Protein AF-A0ABD2XKT9-F1 (afdb_monomer_lite)

Sequence (147 aa):
MKPIPGETVQSILRGPANAGHIREMSQFLRRKIDVWADDRVILFDSGRQPLQPRLDLVHEKVAGSSGRLGHFTLLDGSEPRNPEADRRPNNCAFDCVSDQTGYPAPILRQIVAQRMLVKLYHARLRGRDYQFQCSRCKPTTKLYALN

Organism: NCBI:txid54128

Foldseek 3Di:
DDDDPPVVLCCLQPNADDLLLQQLLCVVQLAWEFEDEPNDGQHTDDPDDRPDYHAYKYFDDDPPDDDDRDAIDGPVRHFQPPPLAPPDPNQRVLSSVCSVPVDRSNVSSVSSSVVVVVVCVVCVVVVHDDDPDSPPDPDPDDPDDDD

Structure (mmCIF, N/CA/C/O backbone):
data_AF-A0ABD2XKT9-F1
#
_entry.id   AF-A0ABD2XKT9-F1
#
loop_
_atom_site.group_PDB
_atom_site.id
_atom_site.type_symbol
_atom_site.label_atom_id
_atom_site.label_alt_id
_atom_site.label_comp_id
_atom_site.label_asym_id
_atom_site.label_entity_id
_atom_site.label_seq_id
_atom_site.pdbx_PDB_ins_code
_atom_site.Cartn_x
_atom_site.Cartn_y
_atom_site.Cartn_z
_atom_site.occupancy
_atom_site.B_iso_or_equiv
_atom_site.auth_seq_id
_atom_site.auth_comp_id
_atom_site.auth_asym_id
_atom_site.auth_atom_id
_atom_site.pdbx_PDB_model_num
ATOM 1 N N . MET A 1 1 ? -10.474 4.554 29.998 1.00 61.12 1 MET A N 1
ATOM 2 C CA . MET A 1 1 ? -10.220 4.028 28.635 1.00 61.12 1 MET A CA 1
ATOM 3 C C . MET A 1 1 ? -8.724 3.769 28.495 1.00 61.12 1 MET A C 1
ATOM 5 O O . MET A 1 1 ? -7.959 4.685 28.758 1.00 61.12 1 MET A O 1
ATOM 9 N N . LYS A 1 2 ? -8.283 2.544 28.170 1.00 64.31 2 LYS A N 1
ATOM 10 C CA . LYS A 1 2 ? -6.841 2.248 28.037 1.00 64.31 2 LYS A CA 1
ATOM 11 C C . LYS A 1 2 ? -6.286 2.920 26.763 1.00 64.31 2 LYS A C 1
ATOM 13 O O . LYS A 1 2 ? -6.964 2.827 25.734 1.00 64.31 2 LYS A O 1
ATOM 18 N N . PRO A 1 3 ? -5.095 3.542 26.780 1.00 69.81 3 PRO A N 1
ATOM 19 C CA . PRO A 1 3 ? -4.488 4.124 25.579 1.00 69.81 3 PRO A CA 1
ATOM 20 C C . PRO A 1 3 ? -4.283 3.067 24.478 1.00 69.81 3 PRO A C 1
ATOM 22 O O . PRO A 1 3 ? -4.293 1.861 24.754 1.00 69.81 3 PRO A O 1
ATOM 25 N N . ILE A 1 4 ? -4.150 3.507 23.221 1.00 71.19 4 ILE A N 1
ATOM 26 C CA . ILE A 1 4 ? -3.705 2.624 22.132 1.00 71.19 4 ILE A CA 1
ATOM 27 C C . ILE A 1 4 ? -2.262 2.206 22.460 1.00 71.19 4 ILE A C 1
ATOM 29 O O . ILE A 1 4 ? -1.462 3.089 22.776 1.00 71.19 4 ILE A O 1
ATOM 33 N N . PRO A 1 5 ? -1.908 0.909 22.404 1.00 76.06 5 PRO A N 1
ATOM 34 C CA . PRO A 1 5 ? -0.543 0.477 22.680 1.00 76.06 5 PRO A CA 1
ATOM 35 C C . PRO A 1 5 ? 0.460 1.212 21.785 1.00 76.06 5 PRO A C 1
ATOM 37 O O . PRO A 1 5 ? 0.285 1.264 20.564 1.00 76.06 5 PRO A O 1
ATOM 40 N N . GLY A 1 6 ? 1.524 1.755 22.383 1.00 74.06 6 GLY A N 1
ATOM 41 C CA . GLY A 1 6 ? 2.554 2.499 21.651 1.00 74.06 6 GLY A CA 1
ATOM 42 C C . GLY A 1 6 ? 3.177 1.680 20.518 1.00 74.06 6 GLY A C 1
ATOM 43 O O . GLY A 1 6 ? 3.422 2.210 19.440 1.00 74.06 6 GLY A O 1
ATOM 44 N N . GLU A 1 7 ? 3.322 0.369 20.706 1.00 73.19 7 GLU A N 1
ATOM 45 C CA . GLU A 1 7 ? 3.809 -0.566 19.685 1.00 73.19 7 GLU A CA 1
ATOM 46 C C . GLU A 1 7 ? 2.900 -0.639 18.452 1.00 73.19 7 GLU A C 1
ATOM 48 O O . GLU A 1 7 ? 3.386 -0.703 17.326 1.00 73.19 7 GLU A O 1
ATOM 53 N N . THR A 1 8 ? 1.575 -0.569 18.635 1.00 76.06 8 THR A N 1
ATOM 54 C CA . THR A 1 8 ? 0.620 -0.532 17.515 1.00 76.06 8 THR A CA 1
ATOM 55 C C . THR A 1 8 ? 0.766 0.766 16.728 1.00 76.06 8 THR A C 1
ATOM 57 O O . THR A 1 8 ? 0.789 0.749 15.500 1.00 76.06 8 THR A O 1
ATOM 60 N N . VAL A 1 9 ? 0.924 1.892 17.430 1.00 80.44 9 VAL A N 1
ATOM 61 C CA . VAL A 1 9 ? 1.145 3.201 16.802 1.00 80.44 9 VAL A CA 1
ATOM 62 C C . VAL A 1 9 ? 2.473 3.219 16.038 1.00 80.44 9 VAL A C 1
ATOM 64 O O . VAL A 1 9 ? 2.507 3.632 14.881 1.00 80.44 9 VAL A O 1
ATOM 67 N N . GLN A 1 10 ? 3.552 2.707 16.636 1.00 78.56 10 GLN A N 1
ATOM 68 C CA . GLN A 1 10 ? 4.860 2.604 15.981 1.00 78.56 10 GLN A CA 1
ATOM 69 C C . GLN A 1 10 ? 4.830 1.667 14.771 1.00 78.56 10 GLN A C 1
ATOM 71 O O . GLN A 1 10 ? 5.398 1.997 13.732 1.00 78.56 10 GLN A O 1
ATOM 76 N N . SER A 1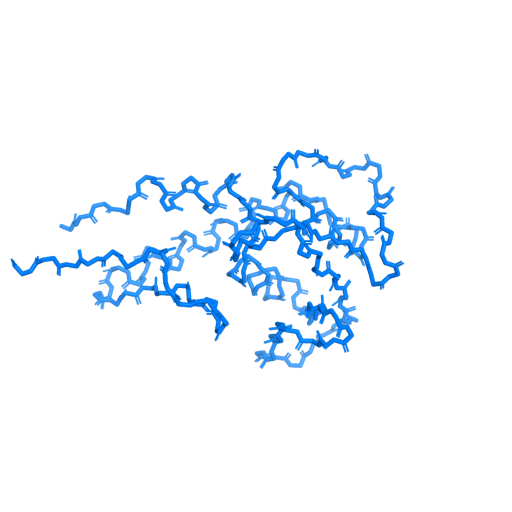 11 ? 4.122 0.539 14.863 1.00 79.00 11 SER A N 1
ATOM 77 C CA . SER A 1 11 ? 3.949 -0.388 13.742 1.00 79.00 11 SER A CA 1
ATOM 78 C C . SER A 1 11 ? 3.241 0.273 12.556 1.00 79.00 11 SER A C 1
ATOM 80 O O . SER A 1 11 ? 3.699 0.113 11.429 1.00 79.00 11 SER A O 1
ATOM 82 N N . ILE A 1 12 ? 2.196 1.072 12.798 1.00 84.56 12 ILE A N 1
ATOM 83 C CA . ILE A 1 12 ? 1.482 1.817 11.745 1.00 84.56 12 ILE A CA 1
ATOM 84 C C . ILE A 1 12 ? 2.366 2.917 11.140 1.00 84.56 12 ILE A C 1
ATOM 86 O O . ILE A 1 12 ? 2.382 3.128 9.932 1.00 84.56 12 ILE A O 1
ATOM 90 N N . LEU A 1 13 ? 3.116 3.646 11.967 1.00 84.69 13 LEU A N 1
ATOM 91 C CA . LEU A 1 13 ? 3.897 4.788 11.486 1.00 84.69 13 LEU A CA 1
ATOM 92 C C . LEU A 1 13 ? 5.193 4.367 10.786 1.00 84.69 13 LEU A C 1
ATOM 94 O O . LEU A 1 13 ? 5.592 4.983 9.799 1.00 84.69 13 LEU A O 1
ATOM 98 N N . ARG A 1 14 ? 5.880 3.339 11.292 1.00 80.25 14 ARG A N 1
ATOM 99 C CA . ARG A 1 14 ? 7.282 3.027 10.946 1.00 80.25 14 ARG A CA 1
ATOM 100 C C . ARG A 1 14 ? 7.546 1.545 10.659 1.00 80.25 14 ARG A C 1
ATOM 102 O O . ARG A 1 14 ? 8.625 1.199 10.182 1.00 80.25 14 ARG A O 1
ATOM 109 N N . GLY A 1 15 ? 6.582 0.669 10.938 1.00 81.12 15 GLY A N 1
ATOM 110 C CA . GLY A 1 15 ? 6.702 -0.763 10.675 1.00 81.12 15 GLY A CA 1
ATOM 111 C C . GLY A 1 15 ? 6.533 -1.133 9.196 1.00 81.12 15 GLY A C 1
ATOM 112 O O . GLY A 1 15 ? 6.178 -0.273 8.382 1.00 81.12 15 GLY A O 1
ATOM 113 N N . PRO A 1 16 ? 6.782 -2.408 8.837 1.00 79.69 16 PRO A N 1
ATOM 114 C CA . PRO A 1 16 ? 6.486 -2.955 7.513 1.00 79.69 16 PRO A CA 1
ATOM 115 C C . PRO A 1 16 ? 5.054 -2.654 7.084 1.00 79.69 16 PRO A C 1
ATOM 117 O O . PRO A 1 16 ? 4.115 -2.807 7.875 1.00 79.69 16 PRO A O 1
ATOM 120 N N . ALA A 1 17 ? 4.885 -2.261 5.820 1.00 80.69 17 ALA A N 1
ATOM 121 C CA . ALA A 1 17 ? 3.562 -2.140 5.235 1.00 80.69 17 ALA A CA 1
ATOM 122 C C . ALA A 1 17 ? 2.844 -3.493 5.327 1.00 80.69 17 ALA A C 1
ATOM 124 O O . ALA A 1 17 ? 3.367 -4.540 4.950 1.00 80.69 17 ALA A O 1
ATOM 125 N N . ASN A 1 18 ? 1.632 -3.461 5.868 1.00 80.12 18 ASN A N 1
ATOM 126 C CA . ASN A 1 18 ? 0.792 -4.639 6.036 1.00 80.12 18 ASN A CA 1
ATOM 127 C C . ASN A 1 18 ? -0.501 -4.512 5.222 1.00 80.12 18 ASN A C 1
ATOM 129 O O . ASN A 1 18 ? -0.783 -3.462 4.648 1.00 80.12 18 ASN A O 1
ATOM 133 N N . ALA A 1 19 ? -1.325 -5.561 5.221 1.00 80.12 19 ALA A N 1
ATOM 134 C CA . ALA A 1 19 ? -2.615 -5.576 4.527 1.00 80.12 19 ALA A CA 1
ATOM 135 C C . ALA A 1 19 ? -3.519 -4.367 4.855 1.00 80.12 19 ALA A C 1
ATOM 137 O O . ALA A 1 19 ? -4.260 -3.893 3.995 1.00 80.12 19 ALA A O 1
ATOM 138 N N . GLY A 1 20 ? -3.443 -3.845 6.085 1.00 82.81 20 GLY A N 1
ATOM 139 C CA . GLY A 1 20 ? -4.149 -2.631 6.490 1.00 82.81 20 GLY A CA 1
ATOM 140 C C . GLY A 1 20 ? -3.673 -1.393 5.734 1.00 82.81 20 GLY A C 1
ATOM 141 O O . GLY A 1 20 ? -4.501 -0.630 5.245 1.00 82.81 20 GLY A O 1
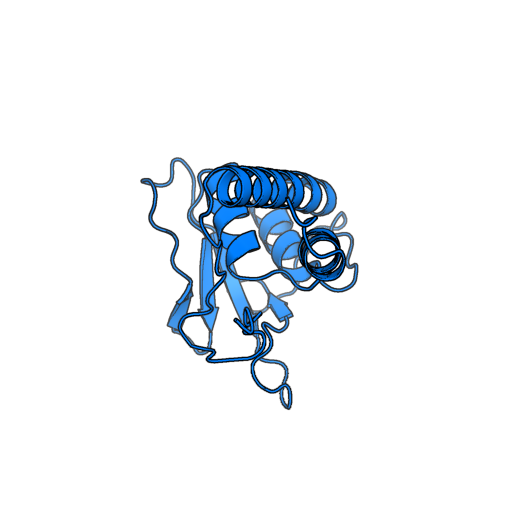ATOM 142 N N . HIS A 1 21 ? -2.360 -1.237 5.568 1.00 87.06 21 HIS A N 1
ATOM 143 C CA . HIS A 1 21 ? -1.781 -0.139 4.792 1.00 87.06 21 HIS A CA 1
ATOM 144 C C . HIS A 1 21 ? -2.187 -0.225 3.318 1.00 87.06 21 HIS A C 1
ATOM 146 O O . HIS A 1 21 ? -2.622 0.776 2.757 1.00 87.06 21 HIS A O 1
ATOM 152 N N . ILE A 1 22 ? -2.121 -1.419 2.710 1.00 85.31 22 ILE A N 1
ATOM 153 C CA . ILE A 1 22 ? -2.532 -1.622 1.309 1.00 85.31 22 ILE A CA 1
ATOM 154 C C . ILE A 1 22 ? -4.007 -1.250 1.108 1.00 85.31 22 ILE A C 1
ATOM 156 O O . ILE A 1 22 ? -4.346 -0.518 0.179 1.00 85.31 22 ILE A O 1
ATOM 160 N N . ARG A 1 23 ? -4.888 -1.686 2.018 1.00 84.94 23 ARG A N 1
ATOM 161 C CA . ARG A 1 23 ? -6.315 -1.337 1.982 1.00 84.94 23 ARG A CA 1
ATOM 162 C C . ARG A 1 23 ? -6.544 0.169 2.100 1.00 84.94 23 ARG A C 1
ATOM 164 O O . ARG A 1 23 ? -7.338 0.734 1.354 1.00 84.94 23 ARG A O 1
ATOM 171 N N . GLU A 1 24 ? -5.870 0.841 3.028 1.00 88.69 24 GLU A N 1
ATOM 172 C CA . GLU A 1 24 ? -6.014 2.293 3.162 1.00 88.69 24 GLU A CA 1
ATOM 173 C C . GLU A 1 24 ? -5.448 3.058 1.961 1.00 88.69 24 GLU A C 1
ATOM 175 O O . GLU A 1 24 ? -6.055 4.053 1.561 1.00 88.69 24 GLU A O 1
ATOM 180 N N . MET A 1 25 ? -4.348 2.589 1.357 1.00 89.94 25 MET A N 1
ATOM 181 C CA . MET A 1 25 ? -3.823 3.145 0.103 1.00 89.94 25 MET A CA 1
ATOM 182 C C . MET A 1 25 ? -4.852 3.027 -1.021 1.00 89.94 25 MET A C 1
ATOM 184 O O . MET A 1 25 ? -5.190 4.035 -1.637 1.00 89.94 25 MET A O 1
ATOM 188 N N . SER A 1 26 ? -5.406 1.829 -1.228 1.00 86.00 26 SER A N 1
ATOM 189 C CA . SER A 1 26 ? -6.473 1.555 -2.204 1.00 86.00 26 SER A CA 1
ATOM 190 C C . SER A 1 26 ? -7.653 2.520 -2.033 1.00 86.00 26 SER A C 1
ATOM 192 O O . SER A 1 26 ? -8.080 3.199 -2.973 1.00 86.00 26 SER A O 1
ATOM 194 N N . GLN A 1 27 ? -8.129 2.680 -0.794 1.00 86.69 27 GLN A N 1
ATOM 195 C CA . GLN A 1 27 ? -9.245 3.573 -0.478 1.00 86.69 27 GLN A CA 1
ATOM 196 C C . GLN A 1 27 ? -8.922 5.052 -0.696 1.00 86.69 27 GLN A C 1
ATOM 198 O O . GLN A 1 27 ? -9.784 5.795 -1.165 1.00 86.69 27 GLN A O 1
ATOM 203 N N . PHE A 1 28 ? -7.720 5.491 -0.319 1.00 89.06 28 PHE A N 1
ATOM 204 C CA . PHE A 1 28 ? -7.284 6.873 -0.497 1.00 89.06 28 PHE A CA 1
ATOM 205 C C . PHE A 1 28 ? -7.139 7.223 -1.982 1.00 89.06 28 PHE A C 1
ATOM 207 O O . PHE A 1 28 ? -7.707 8.215 -2.432 1.00 89.06 28 PHE A O 1
ATOM 214 N N . LEU A 1 29 ? -6.456 6.368 -2.745 1.00 87.75 29 LEU A N 1
ATOM 215 C CA . LEU A 1 29 ? -6.203 6.558 -4.174 1.00 87.75 29 LEU A CA 1
ATOM 216 C C . LEU A 1 29 ? -7.438 6.294 -5.042 1.00 87.75 29 LEU A C 1
ATOM 218 O O . LEU A 1 29 ? -7.446 6.640 -6.220 1.00 87.75 29 LEU A O 1
ATOM 222 N N . ARG A 1 30 ? -8.481 5.669 -4.476 1.00 85.62 30 ARG A N 1
ATOM 223 C CA . ARG A 1 30 ? -9.667 5.184 -5.206 1.00 85.62 30 ARG A CA 1
ATOM 224 C C . ARG A 1 30 ? -9.284 4.275 -6.382 1.00 85.62 30 ARG A C 1
ATOM 226 O O . ARG A 1 30 ? -9.949 4.274 -7.422 1.00 85.62 30 ARG A O 1
ATOM 233 N N . ARG A 1 31 ? -8.213 3.504 -6.187 1.00 84.69 31 ARG A N 1
ATOM 234 C CA . ARG A 1 31 ? -7.626 2.556 -7.136 1.00 84.69 31 ARG A CA 1
ATOM 235 C C . ARG A 1 31 ? -7.571 1.187 -6.488 1.00 84.69 31 ARG A C 1
ATOM 237 O O . ARG A 1 31 ? -7.243 1.071 -5.312 1.00 84.69 31 ARG A O 1
ATOM 244 N N . LYS A 1 32 ? -7.857 0.155 -7.272 1.00 83.19 32 LYS A N 1
ATOM 245 C CA . LYS A 1 32 ? -7.661 -1.225 -6.836 1.00 83.19 32 LYS A CA 1
ATOM 246 C C . LYS A 1 32 ? -6.162 -1.510 -6.753 1.00 83.19 32 LYS A C 1
ATOM 248 O O . LYS A 1 32 ? -5.446 -1.153 -7.685 1.00 83.19 32 LYS A O 1
ATOM 253 N N . ILE A 1 33 ? -5.720 -2.140 -5.667 1.00 84.81 33 ILE A N 1
ATOM 254 C CA . ILE A 1 33 ? -4.342 -2.617 -5.503 1.00 84.81 33 ILE A CA 1
ATOM 255 C C . ILE A 1 33 ? -4.389 -4.134 -5.356 1.00 84.81 33 ILE A C 1
ATOM 257 O O . ILE A 1 33 ? -4.930 -4.635 -4.367 1.00 84.81 33 ILE A O 1
ATOM 261 N N . ASP A 1 34 ? -3.849 -4.841 -6.341 1.00 83.75 34 ASP A N 1
ATOM 262 C CA . ASP A 1 34 ? -3.707 -6.292 -6.316 1.00 83.75 34 ASP A CA 1
ATOM 263 C C . ASP A 1 34 ? -2.303 -6.648 -5.824 1.00 83.75 34 ASP A C 1
ATOM 265 O O . ASP A 1 34 ? -1.304 -6.133 -6.325 1.00 83.75 34 ASP A O 1
ATOM 269 N N . VAL A 1 35 ? -2.229 -7.516 -4.812 1.00 82.06 35 VAL A N 1
ATOM 270 C CA . VAL A 1 35 ? -0.951 -8.041 -4.315 1.00 82.06 35 VAL A CA 1
ATOM 271 C C . VAL A 1 35 ? -0.812 -9.485 -4.758 1.00 82.06 35 VAL A C 1
ATOM 273 O O . VAL A 1 35 ? -1.644 -10.321 -4.399 1.00 82.06 35 VAL A O 1
ATOM 276 N N . TRP A 1 36 ? 0.249 -9.774 -5.493 1.00 79.06 36 TRP A N 1
ATOM 277 C CA . TR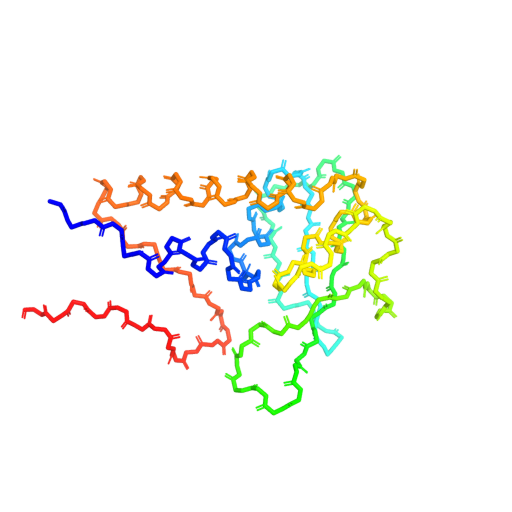P A 1 36 ? 0.573 -11.068 -6.074 1.00 79.06 36 TRP A CA 1
ATOM 278 C C . TRP A 1 36 ? 1.626 -11.787 -5.233 1.00 79.06 36 TRP A C 1
ATOM 280 O O . TRP A 1 36 ? 2.558 -11.164 -4.748 1.00 79.06 36 TRP A O 1
ATOM 290 N N . ALA A 1 37 ? 1.500 -13.097 -5.056 1.00 75.94 37 ALA A N 1
ATOM 291 C CA . ALA A 1 37 ? 2.563 -13.960 -4.550 1.00 75.94 37 ALA A CA 1
ATOM 292 C C . ALA A 1 37 ? 2.449 -15.329 -5.219 1.00 75.94 37 ALA A C 1
ATOM 294 O O . ALA A 1 37 ? 1.354 -15.899 -5.243 1.00 75.94 37 ALA A O 1
ATOM 295 N N . ASP A 1 38 ? 3.566 -15.864 -5.715 1.00 69.56 38 ASP A N 1
ATOM 296 C CA . ASP A 1 38 ? 3.627 -17.179 -6.367 1.00 69.56 38 ASP A CA 1
ATOM 297 C C . ASP A 1 38 ? 2.540 -17.324 -7.471 1.00 69.56 38 ASP A C 1
ATOM 299 O O . ASP A 1 38 ? 1.739 -18.261 -7.449 1.00 69.56 38 ASP A O 1
ATOM 303 N N . ASP A 1 39 ? 2.435 -16.326 -8.364 1.00 67.56 39 ASP A N 1
ATOM 304 C CA . ASP A 1 39 ? 1.439 -16.204 -9.454 1.00 67.56 39 ASP A CA 1
ATOM 305 C C . ASP A 1 39 ? -0.037 -16.146 -9.025 1.00 67.56 39 ASP A C 1
ATOM 307 O O . ASP A 1 39 ? -0.959 -16.348 -9.820 1.00 67.56 39 ASP A O 1
ATOM 311 N N . ARG A 1 40 ? -0.302 -15.853 -7.749 1.00 68.38 40 ARG A N 1
ATOM 312 C CA . ARG A 1 40 ? -1.661 -15.748 -7.205 1.00 68.38 40 ARG A CA 1
ATOM 313 C C . ARG A 1 40 ? -1.882 -14.399 -6.550 1.00 68.38 40 ARG A C 1
ATOM 315 O O . ARG A 1 40 ? -1.076 -13.963 -5.735 1.00 68.38 40 ARG A O 1
ATOM 322 N N . VAL A 1 41 ? -3.034 -13.787 -6.802 1.00 67.19 41 VAL A N 1
ATOM 323 C CA . VAL A 1 41 ? -3.472 -12.619 -6.028 1.00 67.19 41 VAL A CA 1
ATOM 324 C C . VAL A 1 41 ? -3.791 -13.068 -4.596 1.00 67.19 41 VAL A C 1
ATOM 326 O O . VAL A 1 41 ? -4.697 -13.872 -4.369 1.00 67.19 41 VAL A O 1
ATOM 329 N N . ILE A 1 42 ? -3.028 -12.572 -3.622 1.00 68.44 42 ILE A N 1
ATOM 330 C CA . ILE A 1 42 ? -3.153 -12.901 -2.193 1.00 68.44 42 ILE A CA 1
ATOM 331 C C . ILE A 1 42 ? -3.876 -11.826 -1.382 1.00 68.44 42 ILE A C 1
ATOM 333 O O . ILE A 1 42 ? -4.367 -12.113 -0.288 1.00 68.44 42 ILE A O 1
ATOM 337 N N . LEU A 1 43 ? -3.965 -10.603 -1.904 1.00 65.75 43 LEU A N 1
ATOM 338 C CA . LEU A 1 43 ? -4.757 -9.533 -1.317 1.00 65.75 43 LEU A CA 1
ATOM 339 C C . LEU A 1 43 ? -5.537 -8.828 -2.415 1.00 65.75 43 LEU A C 1
ATOM 341 O O . LEU A 1 43 ? -4.970 -8.362 -3.398 1.00 65.75 43 LEU A O 1
ATOM 345 N N . PHE A 1 44 ? -6.845 -8.760 -2.197 1.00 63.34 44 PHE A N 1
ATOM 346 C CA . PHE A 1 44 ? -7.809 -8.133 -3.079 1.00 63.34 44 PHE A CA 1
ATOM 347 C C . PHE A 1 44 ? -8.654 -7.174 -2.241 1.00 63.34 44 PHE A C 1
ATOM 349 O O . PHE A 1 44 ? -9.267 -7.586 -1.252 1.00 63.34 44 PHE A O 1
ATOM 356 N N . ASP A 1 45 ? -8.674 -5.895 -2.611 1.00 57.84 45 ASP A N 1
ATOM 357 C CA . ASP A 1 45 ? -9.607 -4.920 -2.047 1.00 57.84 45 ASP A CA 1
ATOM 358 C C . ASP A 1 45 ? -10.599 -4.481 -3.130 1.00 57.84 45 ASP A C 1
ATOM 360 O O . ASP A 1 45 ? -10.281 -3.683 -4.010 1.00 57.84 45 ASP A O 1
ATOM 364 N N . SER A 1 46 ? -11.814 -5.029 -3.078 1.00 50.16 46 SER A N 1
ATOM 365 C CA . SER A 1 46 ? -12.946 -4.636 -3.926 1.00 50.16 46 SER A CA 1
ATOM 366 C C . SER A 1 46 ? -14.032 -3.972 -3.088 1.00 50.16 46 SER A C 1
ATOM 368 O O . SER A 1 46 ? -15.100 -4.535 -2.853 1.00 50.16 46 SER A O 1
ATOM 370 N N . GLY A 1 47 ? -13.754 -2.773 -2.585 1.00 44.81 47 GLY A N 1
ATOM 371 C CA . GLY A 1 47 ? -14.769 -1.982 -1.885 1.00 44.81 47 GLY A CA 1
ATOM 372 C C . GLY A 1 47 ? -15.609 -1.101 -2.813 1.00 44.81 47 GLY A C 1
ATOM 373 O O . GLY A 1 47 ? -16.759 -0.797 -2.506 1.00 44.81 47 GLY A O 1
ATOM 374 N N . ARG A 1 48 ? -15.040 -0.649 -3.937 1.00 53.59 48 ARG A N 1
ATOM 375 C CA . ARG A 1 48 ? -15.676 0.254 -4.912 1.00 53.59 48 ARG A CA 1
ATOM 376 C C . ARG A 1 48 ? -15.109 -0.030 -6.301 1.00 53.59 48 ARG A C 1
ATOM 378 O O . ARG A 1 48 ? -13.928 -0.351 -6.401 1.00 53.59 48 ARG A O 1
ATOM 385 N N . GLN A 1 49 ? -15.925 0.100 -7.352 1.00 54.12 49 GLN A N 1
ATOM 386 C CA . GLN A 1 49 ? -15.406 0.104 -8.724 1.00 54.12 49 GLN A CA 1
ATOM 387 C C . GLN A 1 49 ? -14.285 1.152 -8.812 1.00 54.12 49 GLN A C 1
ATOM 389 O O . GLN A 1 49 ? -14.500 2.295 -8.388 1.00 54.12 49 GLN A O 1
ATOM 394 N N . PRO A 1 50 ? -13.080 0.769 -9.261 1.00 58.19 50 PRO A N 1
ATOM 395 C CA . PRO A 1 50 ? -11.964 1.693 -9.289 1.00 58.19 50 PRO A CA 1
ATOM 396 C C . PRO A 1 50 ? -12.278 2.794 -10.306 1.00 58.19 50 PRO A C 1
ATOM 398 O O . PRO A 1 50 ? -12.662 2.512 -11.436 1.00 58.19 50 PRO A O 1
ATOM 401 N N . LEU A 1 51 ? -12.142 4.058 -9.895 1.00 59.69 51 LEU A N 1
ATOM 402 C CA . LEU A 1 51 ? -12.312 5.192 -10.817 1.00 59.69 51 LEU A CA 1
ATOM 403 C C . LEU A 1 51 ? -11.101 5.379 -11.738 1.00 59.69 51 LEU A C 1
ATOM 405 O O . LEU A 1 51 ? -11.120 6.221 -12.630 1.00 59.69 51 LEU A O 1
ATOM 409 N N . GLN A 1 52 ? -10.019 4.659 -11.460 1.00 67.44 52 GLN A N 1
ATOM 410 C CA . GLN A 1 52 ? -8.717 4.821 -12.083 1.00 67.44 52 GLN A CA 1
ATOM 411 C C . GLN A 1 52 ? -8.064 3.447 -12.305 1.00 67.44 52 GLN A C 1
ATOM 413 O O . GLN A 1 52 ? -8.528 2.464 -11.721 1.00 67.44 52 GLN A O 1
ATOM 418 N N . PRO A 1 53 ? -7.009 3.353 -13.136 1.00 72.06 53 PRO A N 1
ATOM 419 C CA . PRO A 1 53 ? -6.337 2.088 -13.420 1.00 72.06 53 PRO A CA 1
ATOM 420 C C . PRO A 1 53 ? -5.897 1.353 -12.149 1.00 72.06 53 PRO A C 1
ATOM 422 O O . PRO A 1 53 ? -5.568 1.977 -11.133 1.00 72.06 53 PRO A O 1
ATOM 425 N N . ARG A 1 54 ? -5.914 0.018 -12.208 1.00 75.44 54 ARG A N 1
ATOM 426 C CA . ARG A 1 54 ? -5.438 -0.843 -11.117 1.00 75.44 54 ARG A CA 1
ATOM 427 C C . ARG A 1 54 ? -3.927 -0.695 -10.922 1.00 75.44 54 ARG A C 1
ATOM 429 O O . ARG A 1 54 ? -3.222 -0.344 -11.863 1.00 75.44 54 ARG A O 1
ATOM 436 N N . LEU A 1 55 ? -3.471 -0.983 -9.710 1.00 75.25 55 LEU A N 1
ATOM 437 C CA . LEU A 1 55 ? -2.064 -1.066 -9.340 1.00 75.25 55 LEU A CA 1
ATOM 438 C C . LEU A 1 55 ? -1.738 -2.511 -8.982 1.00 75.25 55 LEU A C 1
ATOM 440 O O . LEU A 1 55 ? -2.522 -3.163 -8.288 1.00 75.25 55 LEU A O 1
ATOM 444 N N . ASP A 1 56 ? -0.581 -2.980 -9.419 1.00 78.75 56 ASP A N 1
ATOM 445 C CA . ASP A 1 56 ? -0.141 -4.356 -9.220 1.00 78.75 56 ASP A CA 1
ATOM 446 C C . ASP A 1 56 ? 1.166 -4.356 -8.411 1.00 78.75 56 ASP A C 1
ATOM 448 O O . ASP A 1 56 ? 2.123 -3.661 -8.755 1.00 78.75 56 ASP A O 1
ATOM 452 N N . LEU A 1 57 ? 1.193 -5.105 -7.306 1.00 78.00 57 LEU A N 1
ATOM 453 C CA . LEU A 1 57 ? 2.354 -5.273 -6.426 1.00 78.00 57 LEU A CA 1
ATOM 454 C C . LEU A 1 57 ? 2.707 -6.753 -6.324 1.00 78.00 57 LEU A C 1
ATOM 456 O O . LEU A 1 57 ? 1.812 -7.574 -6.133 1.00 78.00 57 LEU A O 1
ATOM 460 N N . VAL A 1 58 ? 3.988 -7.100 -6.353 1.00 75.88 58 VAL A N 1
ATOM 461 C CA . VAL A 1 58 ? 4.453 -8.456 -6.036 1.00 75.88 58 VAL A CA 1
ATOM 462 C C . VAL A 1 58 ? 4.958 -8.483 -4.603 1.00 75.88 58 VAL A C 1
ATOM 464 O O . VAL A 1 58 ? 5.666 -7.590 -4.150 1.00 75.88 58 VAL A O 1
ATOM 467 N N . HIS A 1 59 ? 4.529 -9.496 -3.861 1.00 68.31 59 HIS A N 1
ATOM 468 C CA . HIS A 1 59 ? 4.953 -9.782 -2.505 1.00 68.31 59 HIS A CA 1
ATOM 469 C C . HIS A 1 59 ? 5.993 -10.895 -2.531 1.00 68.31 59 HIS A C 1
ATOM 471 O O . HIS A 1 59 ? 5.675 -12.060 -2.777 1.00 68.31 59 HIS A O 1
ATOM 477 N N . GLU A 1 60 ? 7.232 -10.538 -2.219 1.00 61.28 60 GLU A N 1
ATOM 478 C CA . GLU A 1 60 ? 8.315 -11.498 -2.084 1.00 61.28 60 GLU A CA 1
ATOM 479 C C . GLU A 1 60 ? 8.419 -11.956 -0.627 1.00 61.28 60 GLU A C 1
ATOM 481 O O . GLU A 1 60 ? 8.664 -11.181 0.310 1.00 61.28 60 GLU A O 1
ATOM 486 N N . LYS A 1 61 ? 8.236 -13.263 -0.410 1.00 57.72 61 LYS A N 1
ATOM 487 C CA . LYS A 1 61 ? 8.598 -13.881 0.866 1.00 57.72 61 LYS A CA 1
ATOM 488 C C . LYS A 1 61 ? 10.116 -13.841 0.986 1.00 57.72 61 LYS A C 1
ATOM 490 O O . LYS A 1 61 ? 10.813 -14.494 0.217 1.00 57.72 61 LYS A O 1
ATOM 495 N N . VAL A 1 62 ? 10.631 -13.150 2.000 1.00 51.69 62 VAL A N 1
ATOM 496 C CA . VAL A 1 62 ? 12.050 -13.264 2.350 1.00 51.69 62 VAL A CA 1
ATOM 497 C C . VAL A 1 62 ? 12.296 -14.705 2.797 1.00 51.69 62 VAL A C 1
ATOM 499 O O . VAL A 1 62 ? 11.707 -15.151 3.792 1.00 51.69 62 VAL A O 1
ATOM 502 N N . ALA A 1 63 ? 13.127 -15.436 2.049 1.00 40.19 63 ALA A N 1
ATOM 503 C CA . ALA A 1 63 ? 13.510 -16.807 2.365 1.00 40.19 63 ALA A CA 1
ATOM 504 C C . ALA A 1 63 ? 14.015 -16.892 3.818 1.00 40.19 63 ALA A C 1
ATOM 506 O O . ALA A 1 63 ? 14.848 -16.097 4.246 1.00 40.19 63 ALA A O 1
ATOM 507 N N . GLY A 1 64 ? 13.460 -17.821 4.601 1.00 43.62 64 GLY A N 1
ATOM 508 C CA . GLY A 1 64 ? 13.802 -18.000 6.018 1.00 43.62 64 GLY A CA 1
ATOM 509 C C . GLY A 1 64 ? 13.019 -17.135 7.019 1.00 43.62 64 GLY A C 1
ATOM 510 O O . GLY A 1 64 ? 13.184 -17.323 8.223 1.00 43.62 64 GLY A O 1
ATOM 511 N N . SER A 1 65 ? 12.131 -16.232 6.580 1.00 41.81 65 SER A N 1
ATOM 512 C CA . SER A 1 65 ? 11.266 -15.472 7.495 1.00 41.81 65 SER A CA 1
ATOM 513 C C . SER A 1 65 ? 9.923 -16.179 7.732 1.00 41.81 65 SER A C 1
ATOM 515 O O . SER A 1 65 ? 9.125 -16.408 6.821 1.00 41.81 65 SER A O 1
ATOM 517 N N . SER A 1 66 ? 9.653 -16.551 8.983 1.00 37.50 66 SER A N 1
ATOM 518 C CA . SER A 1 66 ? 8.409 -17.196 9.406 1.00 37.50 66 SER A CA 1
ATOM 519 C C . SER A 1 66 ? 7.229 -16.211 9.369 1.00 37.50 66 SER A C 1
ATOM 521 O O . SER A 1 66 ? 6.895 -15.550 10.348 1.00 37.50 66 SER A O 1
ATOM 523 N N . GLY A 1 67 ? 6.581 -16.092 8.208 1.00 41.47 67 GLY A N 1
ATOM 524 C CA . GLY A 1 67 ? 5.237 -15.512 8.089 1.00 41.47 67 GLY A CA 1
ATOM 525 C C . GLY A 1 67 ? 5.125 -13.987 8.206 1.00 41.47 67 GLY A C 1
ATOM 526 O O . GLY A 1 67 ? 4.017 -13.481 8.391 1.00 41.47 67 GLY A O 1
ATOM 527 N N . ARG A 1 68 ? 6.226 -13.235 8.087 1.00 46.56 68 ARG A N 1
ATOM 528 C CA . ARG A 1 68 ? 6.172 -11.766 8.000 1.00 46.56 68 ARG A CA 1
ATOM 529 C C . ARG A 1 68 ? 5.894 -11.338 6.557 1.00 46.56 68 ARG A C 1
ATOM 531 O O . ARG A 1 68 ? 6.420 -11.932 5.620 1.00 46.56 68 ARG A O 1
ATOM 538 N N . LEU A 1 69 ? 5.063 -10.308 6.378 1.00 54.25 69 LEU A N 1
ATOM 539 C CA . LEU A 1 69 ? 4.942 -9.621 5.090 1.00 54.25 69 LEU A CA 1
ATOM 540 C C . LEU A 1 69 ? 6.326 -9.038 4.756 1.00 54.25 69 LEU A C 1
ATOM 542 O O . LEU A 1 69 ? 6.780 -8.115 5.423 1.00 54.25 69 LEU A O 1
ATOM 546 N N . GLY A 1 70 ? 7.022 -9.710 3.838 1.00 65.12 70 GLY A N 1
ATOM 547 C CA . GLY A 1 70 ? 8.342 -9.366 3.313 1.00 65.12 70 GLY A CA 1
ATOM 548 C C . GLY A 1 70 ? 8.386 -8.136 2.403 1.00 65.12 70 GLY A C 1
ATOM 549 O O . GLY A 1 70 ? 7.727 -7.130 2.659 1.00 65.12 70 GLY A O 1
ATOM 550 N N . HIS A 1 71 ? 9.227 -8.221 1.378 1.00 77.56 71 HIS A N 1
ATOM 551 C CA . HIS A 1 71 ? 9.521 -7.138 0.445 1.00 77.56 71 HIS A CA 1
ATOM 552 C C . HIS A 1 71 ? 8.429 -7.010 -0.623 1.00 77.56 71 HIS A C 1
ATOM 554 O O . HIS A 1 71 ? 7.728 -7.981 -0.915 1.00 77.56 71 HIS A O 1
ATOM 560 N N . PHE A 1 72 ? 8.264 -5.808 -1.169 1.00 82.50 72 PHE A N 1
ATOM 561 C CA . PHE A 1 72 ? 7.302 -5.535 -2.231 1.00 82.50 72 PHE A CA 1
ATOM 562 C C . PHE A 1 72 ? 8.028 -4.961 -3.440 1.00 82.50 72 PHE A C 1
ATOM 564 O O . PHE A 1 72 ? 8.810 -4.024 -3.284 1.00 82.50 72 PHE A O 1
ATOM 571 N N . THR A 1 73 ? 7.714 -5.496 -4.612 1.00 83.50 73 THR A N 1
ATOM 572 C CA . THR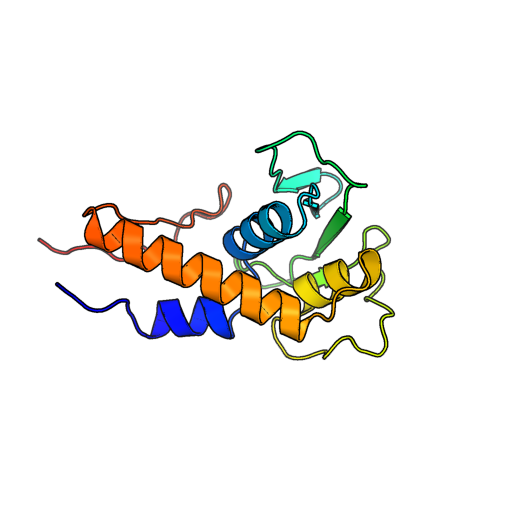 A 1 73 ? 8.250 -5.083 -5.914 1.00 83.50 73 THR A CA 1
ATOM 573 C C . THR A 1 73 ? 7.107 -4.780 -6.890 1.00 83.50 73 THR A C 1
ATOM 575 O O . THR A 1 73 ? 5.921 -4.967 -6.576 1.00 83.50 73 THR A O 1
ATOM 578 N N . LEU A 1 74 ? 7.444 -4.259 -8.071 1.00 84.62 74 LEU A N 1
ATOM 579 C CA . LEU A 1 74 ? 6.497 -4.103 -9.178 1.00 84.62 74 LEU A CA 1
ATOM 580 C C . LEU A 1 74 ? 6.102 -5.474 -9.758 1.00 84.62 74 LEU A C 1
ATOM 582 O O . LEU A 1 74 ? 6.710 -6.494 -9.445 1.00 84.62 74 LEU A O 1
ATOM 586 N N . LEU A 1 75 ? 5.070 -5.512 -10.611 1.00 83.19 75 LEU A N 1
ATOM 587 C CA . LEU A 1 75 ? 4.542 -6.770 -11.164 1.00 83.19 75 LEU A CA 1
ATOM 588 C C . LEU A 1 75 ? 5.583 -7.598 -11.937 1.00 83.19 75 LEU A C 1
ATOM 590 O O . LEU A 1 75 ? 5.502 -8.821 -11.960 1.00 83.19 75 LEU A O 1
ATOM 594 N N . ASP A 1 76 ? 6.559 -6.936 -12.554 1.00 80.44 76 ASP A N 1
ATOM 595 C CA . ASP A 1 76 ? 7.669 -7.567 -13.275 1.00 80.44 76 ASP A CA 1
ATOM 596 C C . ASP A 1 76 ? 8.838 -7.982 -12.357 1.00 80.44 76 ASP A C 1
ATOM 598 O O . ASP A 1 76 ? 9.883 -8.407 -12.846 1.00 80.44 76 ASP A O 1
ATOM 602 N N . GLY A 1 77 ? 8.679 -7.844 -11.037 1.00 78.12 77 GLY A N 1
ATOM 603 C CA . GLY A 1 77 ? 9.714 -8.106 -10.040 1.00 78.12 77 GLY A CA 1
ATOM 604 C C . GLY A 1 77 ? 10.776 -7.009 -9.943 1.00 78.12 77 GLY A C 1
ATOM 605 O O . GLY A 1 77 ? 11.726 -7.153 -9.177 1.00 78.12 77 GLY A O 1
ATOM 606 N N . SER A 1 78 ? 10.652 -5.910 -10.695 1.00 80.56 78 SER A N 1
ATOM 607 C CA . SER A 1 78 ? 11.616 -4.815 -10.613 1.00 80.56 78 SER A CA 1
ATOM 608 C C . SER A 1 78 ? 11.379 -3.922 -9.392 1.00 80.56 78 SER A C 1
ATOM 610 O O . SER A 1 78 ? 10.256 -3.748 -8.908 1.00 80.56 78 SER A O 1
ATOM 612 N N . GLU A 1 79 ? 12.466 -3.344 -8.883 1.00 82.94 79 GLU A N 1
ATOM 613 C CA . GLU A 1 79 ? 12.395 -2.298 -7.863 1.00 82.94 79 GLU A CA 1
ATOM 614 C C . GLU A 1 79 ? 11.771 -1.021 -8.447 1.00 82.94 79 GLU A C 1
ATOM 616 O O . GLU A 1 79 ? 12.017 -0.698 -9.618 1.00 82.94 79 GLU A O 1
ATOM 621 N N . PRO A 1 80 ? 11.026 -0.243 -7.640 1.00 83.25 80 PRO A N 1
ATOM 622 C CA . PRO A 1 80 ? 10.500 1.041 -8.074 1.00 83.25 80 PRO A CA 1
ATOM 623 C C . PRO A 1 80 ? 11.638 1.954 -8.540 1.00 83.25 80 PRO A C 1
ATOM 625 O O . PRO A 1 80 ? 12.687 2.088 -7.893 1.00 83.25 80 PRO A O 1
ATOM 628 N N . ARG A 1 81 ? 11.424 2.582 -9.694 1.00 78.75 81 ARG A N 1
ATOM 629 C CA . ARG A 1 81 ? 12.410 3.426 -10.377 1.00 7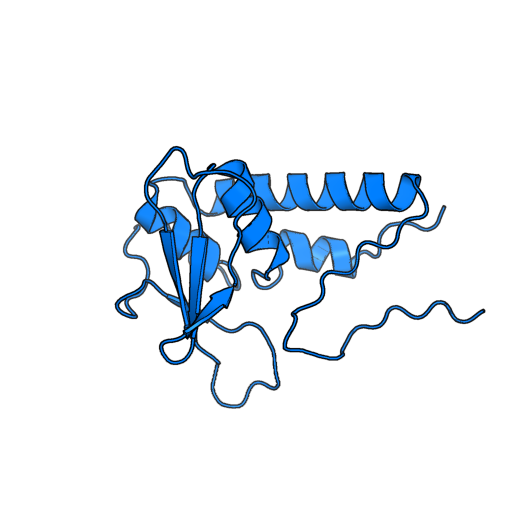8.75 81 ARG A CA 1
ATOM 630 C C . ARG A 1 81 ? 12.296 4.884 -9.966 1.00 78.75 81 ARG A C 1
ATOM 632 O O . ARG A 1 81 ? 13.189 5.661 -10.298 1.00 78.75 81 ARG A O 1
ATOM 639 N N . ASN A 1 82 ? 11.229 5.249 -9.256 1.00 68.62 82 ASN A N 1
ATOM 640 C CA . ASN A 1 82 ? 11.003 6.606 -8.793 1.00 68.62 82 ASN A CA 1
ATOM 641 C C . ASN A 1 82 ? 12.236 7.134 -8.019 1.00 68.62 82 ASN A C 1
ATOM 643 O O . ASN A 1 82 ? 12.553 6.604 -6.953 1.00 68.62 82 ASN A O 1
ATOM 647 N N . PRO A 1 83 ? 12.932 8.174 -8.518 1.00 59.12 83 PRO A N 1
ATOM 648 C CA . PRO A 1 83 ? 14.096 8.751 -7.844 1.00 59.12 83 PRO A CA 1
ATOM 649 C C . PRO A 1 83 ? 13.735 9.437 -6.518 1.00 59.12 83 PRO A C 1
ATOM 651 O O . PRO A 1 83 ? 14.599 9.603 -5.662 1.00 59.12 83 PRO A O 1
ATOM 654 N N . GLU A 1 84 ? 12.463 9.796 -6.327 1.00 56.53 84 GLU A N 1
ATOM 655 C CA . GLU A 1 84 ? 11.911 10.304 -5.067 1.00 56.53 84 GLU A CA 1
ATOM 656 C C . GLU A 1 84 ? 11.443 9.184 -4.123 1.00 56.53 84 GLU A C 1
ATOM 658 O O . GLU A 1 84 ? 10.911 9.466 -3.045 1.00 56.53 84 GLU A O 1
ATOM 663 N N . ALA A 1 85 ? 11.611 7.909 -4.506 1.00 58.47 85 ALA A N 1
ATOM 664 C CA . ALA A 1 85 ? 11.417 6.794 -3.592 1.00 58.47 85 ALA A CA 1
ATOM 665 C C . ALA A 1 85 ? 12.429 6.926 -2.452 1.00 58.47 85 ALA A C 1
ATOM 667 O O . ALA A 1 85 ? 13.623 6.655 -2.583 1.00 58.47 85 ALA A O 1
ATOM 668 N N . ASP A 1 86 ? 11.927 7.370 -1.311 1.00 57.09 86 ASP A N 1
ATOM 669 C CA . ASP A 1 86 ? 12.650 7.394 -0.059 1.00 57.09 86 ASP A CA 1
ATOM 670 C C . ASP A 1 86 ? 12.752 5.935 0.394 1.00 57.09 86 ASP A C 1
ATOM 672 O O . ASP A 1 86 ? 11.861 5.441 1.091 1.00 57.09 86 ASP A O 1
ATOM 676 N N . ARG A 1 87 ? 13.803 5.239 -0.081 1.00 64.25 87 ARG A N 1
ATOM 677 C CA . ARG A 1 87 ? 14.123 3.807 0.133 1.00 64.25 87 ARG A CA 1
ATOM 678 C C . ARG A 1 87 ? 14.438 3.490 1.599 1.00 64.25 87 ARG A C 1
ATOM 680 O O . ARG A 1 87 ? 15.411 2.816 1.940 1.00 64.25 87 ARG A O 1
ATOM 687 N N . ARG A 1 88 ? 13.630 4.026 2.504 1.00 65.44 88 ARG A N 1
ATOM 688 C CA . ARG A 1 88 ? 13.690 3.783 3.930 1.00 65.44 88 ARG A CA 1
ATOM 689 C C . ARG A 1 88 ? 13.287 2.342 4.196 1.00 65.44 88 ARG A C 1
ATOM 691 O O . ARG A 1 88 ? 12.445 1.782 3.484 1.00 65.44 88 ARG A O 1
ATOM 698 N N . PRO A 1 89 ? 13.807 1.758 5.285 1.00 67.56 89 PRO A N 1
ATOM 699 C CA . PRO A 1 89 ? 13.307 0.488 5.773 1.00 67.56 89 PRO A CA 1
ATOM 700 C C . PRO A 1 89 ? 11.779 0.514 5.855 1.00 67.56 89 PRO A C 1
ATOM 702 O O . PRO A 1 89 ? 11.195 1.505 6.302 1.00 67.56 89 PRO A O 1
ATOM 705 N N . ASN A 1 90 ? 11.140 -0.585 5.449 1.00 75.19 90 ASN A N 1
ATOM 706 C CA . ASN A 1 90 ? 9.693 -0.787 5.533 1.00 75.19 90 ASN A CA 1
ATOM 707 C C . ASN A 1 90 ? 8.827 0.092 4.609 1.00 75.19 90 ASN A C 1
ATOM 709 O O . ASN A 1 90 ? 7.616 0.186 4.845 1.00 75.19 90 ASN A O 1
ATOM 713 N N . ASN A 1 91 ? 9.407 0.744 3.595 1.00 82.00 91 ASN A N 1
ATOM 714 C CA . ASN A 1 91 ? 8.670 1.633 2.691 1.00 82.00 91 ASN A CA 1
ATOM 715 C C . ASN A 1 91 ? 8.365 1.051 1.301 1.00 82.00 91 ASN A C 1
ATOM 717 O O . ASN A 1 91 ? 7.550 1.625 0.588 1.00 82.00 91 ASN A O 1
ATOM 721 N N . CYS A 1 92 ? 8.902 -0.125 0.969 1.00 84.25 92 CYS A N 1
ATOM 722 C CA . CYS A 1 92 ? 8.842 -0.724 -0.370 1.00 84.25 92 CYS A CA 1
ATOM 723 C C . CYS A 1 92 ? 7.439 -0.786 -1.003 1.00 84.25 92 CYS A C 1
ATOM 725 O O . CYS A 1 92 ? 7.286 -0.471 -2.179 1.00 84.25 92 CYS A O 1
ATOM 727 N N . ALA A 1 93 ? 6.384 -1.094 -0.238 1.00 86.31 93 ALA A N 1
ATOM 728 C CA . ALA A 1 93 ? 5.015 -1.064 -0.767 1.00 86.31 93 ALA A CA 1
ATOM 729 C C . ALA A 1 93 ? 4.560 0.351 -1.170 1.00 86.31 93 ALA A C 1
ATOM 731 O O . ALA A 1 93 ? 3.883 0.522 -2.181 1.00 86.31 93 ALA A O 1
ATOM 732 N N . PHE A 1 94 ? 4.924 1.367 -0.382 1.00 89.31 94 PHE A N 1
ATOM 733 C CA . PHE A 1 94 ? 4.632 2.766 -0.700 1.00 89.31 94 PHE A CA 1
ATOM 734 C C . PHE A 1 94 ? 5.467 3.243 -1.883 1.00 89.31 94 PHE A C 1
ATOM 736 O O . PHE A 1 94 ? 4.951 3.992 -2.704 1.00 89.31 94 PHE A O 1
ATOM 743 N N . ASP A 1 95 ? 6.713 2.786 -1.996 1.00 87.81 95 ASP A N 1
ATOM 744 C CA . ASP A 1 95 ? 7.597 3.119 -3.114 1.00 87.81 95 ASP A CA 1
ATOM 745 C C . ASP A 1 95 ? 7.078 2.523 -4.435 1.00 87.81 95 ASP A C 1
ATOM 747 O O . ASP A 1 95 ? 7.011 3.225 -5.440 1.00 87.81 95 ASP A O 1
ATOM 751 N N . CYS A 1 96 ? 6.597 1.276 -4.428 1.00 88.44 96 CYS A N 1
ATOM 752 C CA . CYS A 1 96 ? 5.976 0.650 -5.602 1.00 88.44 96 CYS A CA 1
ATOM 753 C C . CYS A 1 96 ? 4.673 1.343 -6.027 1.00 88.44 96 CYS A C 1
ATOM 755 O O . CYS A 1 96 ? 4.425 1.548 -7.214 1.00 88.44 96 CYS A O 1
ATOM 757 N N . VAL A 1 97 ? 3.831 1.729 -5.063 1.00 89.06 97 VAL A N 1
ATOM 758 C CA . VAL A 1 97 ? 2.607 2.495 -5.350 1.00 89.06 97 VAL A CA 1
ATOM 759 C C . VAL A 1 97 ? 2.950 3.900 -5.847 1.00 89.06 97 VAL A C 1
ATOM 761 O O . VAL A 1 97 ? 2.301 4.402 -6.763 1.00 89.06 97 VAL A O 1
ATOM 764 N N . SER A 1 98 ? 3.969 4.530 -5.266 1.00 90.69 98 SER A N 1
ATOM 765 C CA . SER A 1 98 ? 4.487 5.835 -5.677 1.00 90.69 98 SER A CA 1
ATOM 766 C C . SER A 1 98 ? 4.934 5.816 -7.136 1.00 90.69 98 SER A C 1
ATOM 768 O O . SER A 1 98 ? 4.484 6.647 -7.921 1.00 90.69 98 SER A O 1
ATOM 770 N N . ASP A 1 99 ? 5.717 4.812 -7.531 1.00 89.94 99 ASP A N 1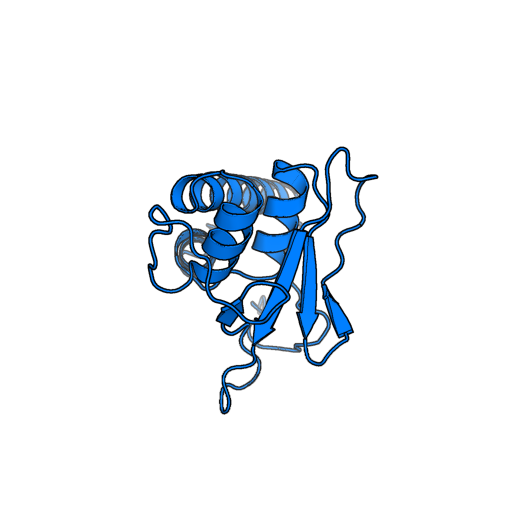
ATOM 771 C CA . ASP A 1 99 ? 6.195 4.623 -8.904 1.00 89.94 99 ASP A CA 1
ATOM 772 C C . ASP A 1 99 ? 5.052 4.547 -9.933 1.00 89.94 99 ASP A C 1
ATOM 774 O O . ASP A 1 99 ? 5.078 5.223 -10.957 1.00 89.94 99 ASP A O 1
ATOM 778 N N . GLN A 1 100 ? 3.978 3.821 -9.613 1.00 89.62 100 GLN A N 1
ATOM 779 C CA . GLN A 1 100 ? 2.837 3.637 -10.520 1.00 89.62 100 GLN A CA 1
ATOM 780 C C . GLN A 1 100 ? 1.816 4.792 -10.506 1.00 89.62 100 GLN A C 1
ATOM 782 O O . GLN A 1 100 ? 0.894 4.832 -11.329 1.00 89.62 100 GLN A O 1
ATOM 787 N N . THR A 1 101 ? 1.900 5.709 -9.539 1.00 88.12 101 THR A N 1
ATOM 788 C CA . THR A 1 101 ? 0.888 6.766 -9.344 1.00 88.12 101 THR A CA 1
ATOM 789 C C . THR A 1 101 ? 1.436 8.181 -9.457 1.00 88.12 101 THR A C 1
ATOM 791 O O . THR A 1 101 ? 0.643 9.102 -9.646 1.00 88.12 101 THR A O 1
ATOM 794 N N . GLY A 1 102 ? 2.751 8.362 -9.319 1.00 87.56 102 GLY A N 1
ATOM 795 C CA . GLY A 1 102 ? 3.399 9.665 -9.186 1.00 87.56 102 GLY A CA 1
ATOM 796 C C . GLY A 1 102 ? 3.200 10.331 -7.818 1.00 87.56 102 GLY A C 1
ATOM 797 O O . GLY A 1 102 ? 3.650 11.456 -7.624 1.00 87.56 102 GLY A O 1
ATOM 798 N N . TYR A 1 103 ? 2.528 9.682 -6.858 1.00 88.62 103 TYR A N 1
ATOM 799 C CA . TYR A 1 103 ? 2.386 10.221 -5.504 1.00 88.62 103 TYR A CA 1
ATOM 800 C C . TYR A 1 103 ? 3.636 9.942 -4.665 1.00 88.62 103 TYR A C 1
ATOM 802 O O . TYR A 1 103 ? 3.981 8.774 -4.515 1.00 88.62 103 TYR A O 1
ATOM 810 N N . PRO A 1 104 ? 4.238 10.940 -3.993 1.00 89.69 104 PRO A N 1
ATOM 811 C CA . PRO A 1 104 ? 5.426 10.706 -3.177 1.00 89.69 104 PRO A CA 1
ATOM 812 C C . PRO A 1 104 ? 5.179 9.693 -2.049 1.00 89.69 104 PRO A C 1
ATOM 814 O O . PRO A 1 104 ? 4.252 9.842 -1.242 1.00 89.69 104 PRO A O 1
ATOM 817 N N . ALA A 1 105 ? 6.047 8.685 -1.943 1.00 89.00 105 ALA A N 1
ATOM 818 C CA . ALA A 1 105 ? 5.911 7.602 -0.967 1.00 89.00 105 ALA A CA 1
ATOM 819 C C . ALA A 1 105 ? 5.838 8.081 0.504 1.00 89.00 105 ALA A C 1
ATOM 821 O O . ALA A 1 105 ? 4.976 7.584 1.240 1.00 89.00 105 ALA A O 1
ATOM 822 N N . PRO A 1 106 ? 6.636 9.074 0.960 1.00 88.00 106 PRO A N 1
ATOM 823 C CA . PRO A 1 106 ? 6.524 9.596 2.326 1.00 88.00 106 PRO A CA 1
ATOM 824 C C . PRO A 1 106 ? 5.151 10.212 2.625 1.00 88.00 106 PRO A C 1
ATOM 826 O O . PRO A 1 106 ? 4.610 10.040 3.721 1.00 88.00 106 PRO A O 1
ATOM 829 N N . ILE A 1 107 ? 4.560 10.885 1.633 1.00 90.31 107 ILE A N 1
ATOM 830 C CA . ILE A 1 107 ? 3.241 11.513 1.746 1.00 90.31 107 ILE A CA 1
ATOM 831 C C . ILE A 1 107 ? 2.149 10.443 1.802 1.00 90.31 107 ILE A C 1
ATOM 833 O O . ILE A 1 107 ? 1.283 10.497 2.679 1.00 90.31 107 ILE A O 1
ATOM 837 N N . LEU A 1 108 ? 2.221 9.423 0.937 1.00 90.88 108 LEU A N 1
ATOM 838 C CA . LEU A 1 108 ? 1.307 8.277 0.988 1.00 90.88 108 LEU A CA 1
ATOM 839 C C . LEU A 1 108 ? 1.338 7.601 2.358 1.00 90.88 108 LEU A C 1
ATOM 841 O O . LEU A 1 108 ? 0.283 7.356 2.948 1.00 90.88 108 LEU A O 1
ATOM 845 N N . ARG A 1 109 ? 2.536 7.356 2.898 1.00 91.00 109 ARG A N 1
ATOM 846 C CA . ARG A 1 109 ? 2.714 6.747 4.217 1.00 91.00 109 ARG A CA 1
ATOM 847 C C . ARG A 1 109 ? 2.066 7.574 5.320 1.00 91.00 109 ARG A C 1
ATOM 849 O O . ARG A 1 109 ? 1.340 7.023 6.147 1.00 91.00 109 ARG A O 1
ATOM 856 N N . GLN A 1 110 ? 2.290 8.887 5.323 1.00 92.00 110 GLN A N 1
ATOM 857 C CA . GLN A 1 110 ? 1.713 9.788 6.318 1.00 92.00 110 GLN A CA 1
ATOM 858 C C . GLN A 1 110 ? 0.180 9.773 6.278 1.00 92.00 110 GLN A C 1
ATOM 860 O O . GLN A 1 110 ? -0.460 9.590 7.315 1.00 92.00 110 GLN A O 1
ATOM 865 N N . ILE A 1 111 ? -0.409 9.918 5.088 1.00 93.38 111 ILE A N 1
ATOM 866 C CA . ILE A 1 111 ? -1.866 9.945 4.902 1.00 93.38 111 ILE A CA 1
ATOM 867 C C . ILE A 1 111 ? -2.489 8.617 5.339 1.00 93.38 111 ILE A C 1
ATOM 869 O O . ILE A 1 111 ? -3.469 8.592 6.087 1.00 93.38 111 ILE A O 1
ATOM 873 N N . VAL A 1 112 ? -1.913 7.500 4.898 1.00 92.38 112 VAL A N 1
ATOM 874 C CA . VAL A 1 112 ? -2.390 6.156 5.237 1.00 92.38 112 VAL A CA 1
ATOM 875 C C . VAL A 1 112 ? -2.315 5.913 6.737 1.00 92.38 112 VAL A C 1
ATOM 877 O O . VAL A 1 112 ? -3.311 5.505 7.336 1.00 92.38 112 VAL A O 1
ATOM 880 N N . ALA A 1 113 ? -1.183 6.228 7.366 1.00 90.69 113 ALA A N 1
ATOM 881 C CA . ALA A 1 113 ? -1.013 6.057 8.801 1.00 90.69 113 ALA A CA 1
ATOM 882 C C . ALA A 1 113 ? -2.029 6.886 9.602 1.00 90.69 113 ALA A C 1
ATOM 884 O O . ALA A 1 113 ? -2.659 6.363 10.521 1.00 90.69 113 ALA A O 1
ATOM 885 N N . GLN A 1 114 ? -2.258 8.148 9.223 1.00 92.75 114 GLN A N 1
ATOM 886 C CA . GLN A 1 114 ? -3.276 8.994 9.855 1.00 92.75 114 GLN A CA 1
ATOM 887 C C . GLN A 1 114 ? -4.675 8.373 9.753 1.00 92.75 114 GLN A C 1
ATOM 889 O O . GLN A 1 114 ? -5.387 8.284 10.754 1.00 92.75 114 GLN A O 1
ATOM 894 N N . ARG A 1 115 ? -5.060 7.873 8.572 1.00 92.81 115 ARG A N 1
ATOM 895 C CA . ARG A 1 115 ? -6.362 7.216 8.364 1.00 92.81 115 ARG A CA 1
ATOM 896 C C . ARG A 1 115 ? -6.513 5.953 9.212 1.00 92.81 115 ARG A C 1
ATOM 898 O O . ARG A 1 115 ? -7.568 5.750 9.817 1.00 92.81 115 ARG A O 1
ATOM 905 N N . MET A 1 116 ? -5.465 5.132 9.299 1.00 89.94 116 MET A N 1
ATOM 906 C CA . MET A 1 116 ? -5.452 3.936 10.149 1.00 89.94 116 MET A CA 1
ATOM 907 C C . MET A 1 116 ? -5.611 4.297 11.629 1.00 89.94 116 MET A C 1
ATOM 909 O O . MET A 1 116 ? -6.428 3.688 12.320 1.00 89.94 116 MET A O 1
ATOM 913 N N . LEU A 1 117 ? -4.879 5.306 12.113 1.00 89.19 117 LEU A N 1
ATOM 914 C CA . LEU A 1 117 ? -4.945 5.756 13.506 1.00 89.19 117 LEU A CA 1
ATOM 915 C C . LEU A 1 117 ? -6.326 6.320 13.866 1.00 89.19 117 LEU A C 1
ATOM 917 O O . LEU A 1 117 ? -6.864 5.974 14.917 1.00 89.19 117 LEU A O 1
ATOM 921 N N . VAL A 1 118 ? -6.943 7.112 12.983 1.00 88.75 118 VAL A N 1
ATOM 922 C CA . VAL A 1 118 ? -8.311 7.629 13.173 1.00 88.75 118 VAL A CA 1
ATOM 923 C C . VAL A 1 118 ? -9.327 6.486 13.252 1.00 88.75 118 VAL A C 1
ATOM 925 O O . VAL A 1 118 ? -10.167 6.456 14.155 1.00 88.75 118 VAL A O 1
ATOM 928 N N . LYS A 1 119 ? -9.238 5.496 12.352 1.00 85.81 119 LYS A N 1
ATOM 929 C CA . LYS A 1 119 ? -10.108 4.307 12.386 1.00 85.81 119 LYS A CA 1
ATOM 930 C C . LYS A 1 119 ? -9.929 3.506 13.674 1.00 85.81 119 LYS A C 1
ATOM 932 O O . LYS A 1 119 ? -10.925 3.106 14.277 1.00 85.81 119 LYS A O 1
ATOM 937 N N . LEU A 1 120 ? -8.687 3.316 14.114 1.00 83.00 120 LEU A N 1
ATOM 938 C CA . LEU A 1 120 ? -8.366 2.610 15.351 1.00 83.00 120 LEU A CA 1
ATOM 939 C C . LEU A 1 120 ? -8.915 3.344 16.582 1.00 83.00 120 LEU A C 1
ATOM 941 O O . LEU A 1 120 ? -9.517 2.720 17.457 1.00 83.00 120 LEU A O 1
ATOM 945 N N . TYR A 1 121 ? -8.774 4.669 16.618 1.00 82.25 121 TYR A N 1
ATOM 946 C CA . TYR A 1 121 ? -9.341 5.513 17.665 1.00 82.25 121 TYR A CA 1
ATOM 947 C C . TYR A 1 121 ? -10.871 5.378 17.734 1.00 82.25 121 TYR A C 1
ATOM 949 O O . TYR A 1 121 ? -11.416 5.046 18.787 1.00 82.25 121 TYR A O 1
ATOM 957 N N . HIS A 1 122 ? -11.575 5.524 16.606 1.00 78.25 122 HIS A N 1
ATOM 958 C CA . HIS A 1 122 ? -13.035 5.376 16.566 1.00 78.25 122 HIS A CA 1
ATOM 959 C C . HIS A 1 122 ? -13.525 3.961 16.885 1.00 78.25 122 HIS A C 1
ATOM 961 O O . HIS A 1 122 ? -14.584 3.804 17.494 1.00 78.25 122 HIS A O 1
ATOM 967 N N . ALA A 1 123 ? -12.795 2.923 16.473 1.00 78.31 123 ALA A N 1
ATOM 968 C CA . ALA A 1 123 ? -13.122 1.547 16.831 1.00 78.31 123 ALA A CA 1
ATOM 969 C C . ALA A 1 123 ? -13.114 1.367 18.352 1.00 78.31 123 ALA A C 1
ATOM 971 O O . ALA A 1 123 ? -14.084 0.863 18.923 1.00 78.31 123 ALA A O 1
ATOM 972 N N . ARG A 1 124 ? -12.081 1.904 19.006 1.00 74.44 124 ARG A N 1
ATOM 973 C CA . ARG A 1 124 ? -11.921 1.850 20.457 1.00 74.44 124 ARG A CA 1
ATOM 974 C C . ARG A 1 124 ? -12.976 2.654 21.209 1.00 74.44 124 ARG A C 1
ATOM 976 O O . ARG A 1 124 ? -13.495 2.158 22.204 1.00 74.44 124 ARG A O 1
ATOM 983 N N . LEU A 1 125 ? -13.351 3.836 20.710 1.00 73.00 125 LEU A N 1
ATOM 984 C CA . LEU A 1 125 ? -14.478 4.607 21.258 1.00 73.00 125 LEU A CA 1
ATOM 985 C C . LEU A 1 125 ? -15.794 3.812 21.246 1.00 73.00 125 LEU A C 1
ATOM 987 O O . LEU A 1 125 ? -16.633 4.001 22.118 1.00 73.00 125 LEU A O 1
ATOM 991 N N . ARG A 1 126 ? -15.973 2.916 20.270 1.00 77.19 126 ARG A N 1
ATOM 992 C CA . ARG A 1 126 ? -17.178 2.086 20.111 1.00 77.19 126 ARG A CA 1
ATOM 993 C C . ARG A 1 126 ? -17.094 0.733 20.824 1.00 77.19 126 ARG A C 1
ATOM 995 O O . ARG A 1 126 ? -17.950 -0.110 20.581 1.00 77.19 126 ARG A O 1
ATOM 1002 N N . GLY A 1 127 ? -16.053 0.486 21.624 1.00 68.38 127 GLY A N 1
ATOM 1003 C CA . GLY A 1 127 ? -15.827 -0.820 22.253 1.00 68.38 127 GLY A CA 1
ATOM 1004 C C . GLY A 1 127 ? -15.608 -1.959 21.249 1.00 68.38 127 GLY A C 1
ATOM 1005 O O . GLY A 1 127 ? -15.822 -3.117 21.586 1.00 68.38 127 GLY A O 1
ATOM 1006 N N . ARG A 1 128 ? -15.223 -1.645 20.003 1.00 59.72 128 ARG A N 1
ATOM 1007 C CA . ARG A 1 128 ? -14.947 -2.637 18.959 1.00 59.72 128 ARG A CA 1
ATOM 1008 C C . ARG A 1 128 ? -13.444 -2.833 18.827 1.00 59.72 128 ARG A C 1
ATOM 1010 O O . ARG A 1 128 ? -12.712 -1.871 18.592 1.00 59.72 128 ARG A O 1
ATOM 1017 N N . ASP A 1 129 ? -13.000 -4.080 18.906 1.00 55.22 129 ASP A N 1
ATOM 1018 C CA . ASP A 1 129 ? -11.612 -4.431 18.629 1.00 55.22 129 ASP A CA 1
ATOM 1019 C C . ASP A 1 129 ? -11.356 -4.417 17.120 1.00 55.22 129 ASP A C 1
ATOM 1021 O O . ASP A 1 129 ? -12.025 -5.098 16.342 1.00 55.22 129 ASP A O 1
ATOM 1025 N N . TYR A 1 130 ? -10.375 -3.624 16.689 1.00 47.81 130 TYR A N 1
ATOM 1026 C CA . TYR A 1 130 ? -9.903 -3.638 15.308 1.00 47.81 130 TYR A CA 1
ATOM 1027 C C . TYR A 1 130 ? -8.805 -4.698 15.186 1.00 47.81 130 TYR A C 1
ATOM 1029 O O . TYR A 1 130 ? -7.654 -4.457 15.546 1.00 47.81 130 TYR A O 1
ATOM 1037 N N . GLN A 1 131 ? -9.159 -5.892 14.710 1.00 45.44 131 GLN A N 1
ATOM 1038 C CA . GLN A 1 131 ? -8.176 -6.927 14.395 1.00 45.44 131 GLN A CA 1
ATOM 1039 C C . GLN A 1 131 ? -7.741 -6.810 12.931 1.00 45.44 131 GLN A C 1
ATOM 1041 O O . GLN A 1 131 ? -8.531 -7.027 12.014 1.00 45.44 131 GLN A O 1
ATOM 1046 N N . PHE A 1 132 ? -6.464 -6.504 12.701 1.00 41.03 132 PHE A N 1
ATOM 1047 C CA . PHE A 1 132 ? -5.833 -6.689 11.395 1.00 41.03 132 PHE A CA 1
ATOM 1048 C C . PHE A 1 132 ? -5.447 -8.166 11.255 1.00 41.03 132 PHE A C 1
ATOM 1050 O O . PHE A 1 132 ? -4.360 -8.569 11.660 1.00 41.03 132 PHE A O 1
ATOM 1057 N N . GLN A 1 133 ? -6.347 -8.999 10.730 1.00 34.31 133 GLN A N 1
ATOM 1058 C CA . GLN A 1 133 ? -6.022 -10.393 10.418 1.00 34.31 133 GLN A CA 1
ATOM 1059 C C . GLN A 1 133 ? -5.487 -10.511 8.984 1.00 34.31 133 GLN A C 1
ATOM 1061 O O . GLN A 1 133 ? -6.195 -10.226 8.020 1.00 34.31 133 GLN A O 1
ATOM 1066 N N . CYS A 1 134 ? -4.239 -10.970 8.847 1.00 32.62 134 CYS A N 1
ATOM 1067 C CA . CYS A 1 134 ? -3.774 -11.649 7.637 1.00 32.62 134 CYS A CA 1
ATOM 1068 C C . CYS A 1 134 ? -4.538 -12.982 7.536 1.00 32.62 134 CYS A C 1
ATOM 1070 O O . CYS A 1 134 ? -4.401 -13.832 8.413 1.00 32.62 134 CYS A O 1
ATOM 1072 N N . SER A 1 135 ? -5.323 -13.190 6.477 1.00 32.38 135 SER A N 1
ATOM 1073 C CA . SER A 1 135 ? -6.161 -14.390 6.279 1.00 32.38 135 SER A CA 1
ATOM 1074 C C . SER A 1 135 ? -5.374 -15.705 6.145 1.00 32.38 135 SER A C 1
ATOM 1076 O O . SER A 1 135 ? -5.962 -16.777 6.261 1.00 32.38 135 SER A O 1
ATOM 1078 N N . ARG A 1 136 ? -4.050 -15.644 5.945 1.00 31.36 136 ARG A N 1
ATOM 1079 C CA . ARG A 1 136 ? -3.141 -16.806 5.899 1.00 31.36 136 ARG A CA 1
ATOM 1080 C C . ARG A 1 136 ? -2.249 -16.967 7.132 1.00 31.36 136 ARG A C 1
ATOM 1082 O O . ARG A 1 136 ? -1.552 -17.969 7.236 1.00 31.36 136 ARG A O 1
ATOM 1089 N N . CYS A 1 137 ? -2.270 -16.019 8.067 1.00 33.25 137 CYS A N 1
ATOM 1090 C CA . CYS A 1 137 ? -1.360 -15.994 9.204 1.00 33.25 137 CYS A CA 1
ATOM 1091 C C . CYS A 1 137 ? -2.171 -16.090 10.510 1.00 33.25 137 CYS A C 1
ATOM 1093 O O . CYS A 1 137 ? -2.739 -15.100 10.967 1.00 33.25 137 CYS A O 1
ATOM 1095 N N . LYS A 1 138 ? -2.223 -17.260 11.152 1.00 31.42 138 LYS A N 1
ATOM 1096 C CA . LYS A 1 138 ? -2.605 -17.378 12.574 1.00 31.42 138 LYS A CA 1
ATOM 1097 C C . LYS A 1 138 ? -1.399 -17.900 13.369 1.00 31.42 138 LYS A C 1
ATOM 1099 O O . LYS A 1 138 ? -0.811 -18.876 12.923 1.00 31.42 138 LYS A O 1
ATOM 1104 N N . PRO A 1 139 ? -1.127 -17.413 14.594 1.00 43.59 139 PRO A N 1
ATOM 1105 C CA . PRO A 1 139 ? -1.171 -16.028 15.061 1.00 43.59 139 PRO A CA 1
ATOM 1106 C C . PRO A 1 139 ? 0.169 -15.609 15.708 1.00 43.59 139 PRO A C 1
ATOM 1108 O O . PRO A 1 139 ? 0.815 -16.399 16.377 1.00 43.59 139 PRO A O 1
ATOM 1111 N N . THR A 1 140 ? 0.533 -14.336 15.626 1.00 35.03 140 THR A N 1
ATOM 1112 C CA . THR A 1 140 ? 1.219 -13.586 16.703 1.00 35.03 140 THR A CA 1
ATOM 1113 C C . THR A 1 140 ? 1.047 -12.119 16.305 1.00 35.03 140 THR A C 1
ATOM 1115 O O . THR A 1 140 ? 1.636 -11.661 15.340 1.00 35.03 140 THR A O 1
ATOM 1118 N N . THR A 1 141 ? 0.064 -11.385 16.815 1.00 31.11 141 THR A N 1
ATOM 1119 C CA . THR A 1 141 ? -0.197 -11.137 18.233 1.00 31.11 141 THR A CA 1
ATOM 1120 C C . THR A 1 141 ? -1.693 -11.243 18.515 1.00 31.11 141 THR A C 1
ATOM 1122 O O . THR A 1 141 ? -2.488 -10.435 18.040 1.00 31.11 141 THR A O 1
ATOM 1125 N N . LYS A 1 142 ? -2.098 -12.219 19.328 1.00 32.97 142 LYS A N 1
ATOM 1126 C CA . LYS A 1 142 ? -3.323 -12.051 20.109 1.00 32.97 142 LYS A CA 1
ATOM 1127 C C . LYS A 1 142 ? -2.959 -11.109 21.254 1.00 32.97 142 LYS A C 1
ATOM 1129 O O . LYS A 1 142 ? -2.220 -11.503 22.150 1.00 32.97 142 LYS A O 1
ATOM 1134 N N . LEU A 1 143 ? -3.446 -9.873 21.222 1.00 32.47 143 LEU A N 1
ATOM 1135 C CA . LEU A 1 143 ? -3.605 -9.109 22.456 1.00 32.47 143 LEU A CA 1
ATOM 1136 C C . LEU A 1 143 ? -4.785 -9.750 23.181 1.00 32.47 143 LEU A C 1
ATOM 1138 O O . LEU A 1 143 ? -5.942 -9.449 22.901 1.00 32.47 143 LEU A O 1
ATOM 1142 N N . TYR A 1 144 ? -4.484 -10.730 24.025 1.00 29.17 144 TYR A N 1
ATOM 1143 C CA . TYR A 1 144 ? -5.467 -11.274 24.942 1.00 29.17 144 TYR A CA 1
ATOM 1144 C C . TYR A 1 144 ? -5.826 -10.189 25.961 1.00 29.17 144 TYR A C 1
ATOM 1146 O O . TYR A 1 144 ? -4.944 -9.589 26.577 1.00 29.17 144 TYR A O 1
ATOM 1154 N N . ALA A 1 145 ? -7.121 -9.968 26.166 1.00 31.67 145 ALA A N 1
ATOM 1155 C CA . ALA A 1 145 ? -7.596 -9.665 27.502 1.00 31.67 145 ALA A CA 1
ATOM 1156 C C . ALA A 1 145 ? -7.469 -10.969 28.300 1.00 31.67 145 ALA A C 1
ATOM 1158 O O . ALA A 1 145 ? -8.081 -11.976 27.945 1.00 31.67 145 ALA A O 1
ATOM 1159 N N . LEU A 1 146 ? -6.620 -10.969 29.323 1.00 31.23 146 LEU A N 1
ATOM 1160 C CA . LEU A 1 146 ? -6.879 -11.818 30.477 1.00 31.23 146 LEU A CA 1
ATOM 1161 C C . LEU A 1 146 ? -8.055 -11.160 31.207 1.00 31.23 146 LEU A C 1
ATOM 1163 O O . LEU A 1 146 ? -8.038 -9.937 31.388 1.00 31.23 146 LEU A O 1
ATOM 1167 N N . ASN A 1 147 ? -9.083 -11.959 31.498 1.00 34.03 147 ASN A N 1
ATOM 1168 C CA . ASN A 1 147 ? -10.173 -11.574 32.395 1.00 34.03 147 ASN A CA 1
ATOM 1169 C C . ASN A 1 147 ? -9.614 -11.116 33.744 1.00 34.03 147 ASN A C 1
ATOM 1171 O O . ASN A 1 147 ? -8.622 -11.735 34.193 1.00 34.03 147 ASN A O 1
#

Secondary structure (DSSP, 8-state):
-PPPPHHHHHHHHHSPP-HHHHHHHHHHHTS-EEEEETTEEEE---SS--SS--EEEEEEPPTT-SS---EEEETTSPPP--TT----TT-HHHHHHHHHH---HHHHHHHHHHHHHHHHHHHHHTT-------TT---S-------

Radius of gyration: 15.59 Å; chains: 1; bounding box: 31×30×46 Å

pLDDT: mean 70.61, std 18.45, range [29.17, 93.38]